Protein AF-A0A958GQR1-F1 (afdb_monomer_lite)

pLDDT: mean 84.88, std 9.35, range [49.19, 92.81]

Secondary structure (DSSP, 8-state):
--HHHHHHHHHHHHTSGGGTT---GGGGT---TT--SPP--S-HHHHHHHHHHHHHTTSS------

Radius of gyration: 11.33 Å; chains: 1; bounding box: 32×22×31 Å

Structure (mmCIF, N/CA/C/O backbone):
data_AF-A0A958GQR1-F1
#
_entry.id   AF-A0A958GQR1-F1
#
loop_
_atom_site.group_PDB
_atom_site.id
_atom_site.type_symbol
_atom_site.label_atom_id
_atom_site.label_alt_id
_atom_site.label_comp_id
_atom_site.label_asym_id
_atom_site.label_entity_id
_atom_site.label_seq_id
_atom_site.pdbx_PDB_ins_code
_atom_site.Cartn_x
_atom_site.Cartn_y
_atom_site.Cartn_z
_atom_site.occupancy
_atom_site.B_iso_or_equiv
_atom_site.auth_seq_id
_atom_site.auth_comp_id
_atom_site.auth_asym_id
_atom_site.auth_atom_id
_atom_site.pdbx_PDB_model_num
ATOM 1 N N . MET A 1 1 ? 1.755 1.321 -16.959 1.00 55.16 1 MET A N 1
ATOM 2 C CA . MET A 1 1 ? 1.322 -0.037 -16.551 1.00 55.16 1 MET A CA 1
ATOM 3 C C . MET A 1 1 ? -0.197 -0.028 -16.449 1.00 55.16 1 MET A C 1
ATOM 5 O O . MET A 1 1 ? -0.760 1.059 -16.527 1.00 55.16 1 MET A O 1
ATOM 9 N N . ALA A 1 2 ? -0.892 -1.165 -16.363 1.00 61.72 2 ALA A N 1
ATOM 10 C CA . ALA A 1 2 ? -2.328 -1.099 -16.086 1.00 61.72 2 ALA A CA 1
ATOM 11 C C . ALA A 1 2 ? -2.520 -0.738 -14.602 1.00 61.72 2 ALA A C 1
ATOM 13 O O . ALA A 1 2 ? -1.800 -1.256 -13.754 1.00 61.72 2 ALA A O 1
ATOM 14 N N . ALA A 1 3 ? -3.486 0.122 -14.266 1.00 61.06 3 ALA A N 1
ATOM 15 C CA . ALA A 1 3 ? -3.759 0.524 -12.876 1.00 61.06 3 ALA A CA 1
ATOM 16 C C . ALA A 1 3 ? -4.024 -0.681 -11.944 1.00 61.06 3 ALA A C 1
ATOM 18 O O . ALA A 1 3 ? -3.713 -0.657 -10.755 1.00 61.06 3 ALA A O 1
ATOM 19 N N . SER A 1 4 ? -4.535 -1.786 -12.496 1.00 71.00 4 SER A N 1
ATOM 20 C CA . SER A 1 4 ? -4.693 -3.062 -11.789 1.00 71.00 4 SER A CA 1
ATOM 21 C C . SER A 1 4 ? -3.370 -3.642 -11.277 1.00 71.00 4 SER A C 1
ATOM 23 O O . SER A 1 4 ? -3.344 -4.169 -10.169 1.00 71.00 4 SER A O 1
ATOM 25 N N . ASP A 1 5 ? -2.274 -3.489 -12.022 1.00 86.81 5 ASP A N 1
ATOM 26 C CA . ASP A 1 5 ? -0.958 -3.995 -11.616 1.00 86.81 5 ASP A CA 1
ATOM 27 C C . ASP A 1 5 ? -0.389 -3.188 -10.441 1.00 86.81 5 ASP A C 1
ATOM 29 O O . ASP A 1 5 ? 0.259 -3.750 -9.559 1.00 86.81 5 ASP A O 1
ATOM 33 N N . VAL A 1 6 ? -0.649 -1.876 -10.403 1.00 90.25 6 VAL A N 1
ATOM 34 C CA . VAL A 1 6 ? -0.182 -0.986 -9.326 1.00 90.25 6 VAL A CA 1
ATOM 35 C C . VAL A 1 6 ? -0.942 -1.268 -8.033 1.00 90.25 6 VAL A C 1
ATOM 37 O O . VAL A 1 6 ? -0.319 -1.448 -6.990 1.00 90.25 6 VAL A O 1
ATOM 40 N N . ARG A 1 7 ? -2.272 -1.415 -8.098 1.00 91.75 7 ARG A N 1
ATOM 41 C CA . ARG A 1 7 ? -3.098 -1.782 -6.932 1.00 91.75 7 ARG A CA 1
ATOM 42 C C . ARG A 1 7 ? -2.649 -3.095 -6.294 1.00 91.75 7 ARG A C 1
ATOM 44 O O . ARG A 1 7 ? -2.549 -3.180 -5.073 1.00 91.75 7 ARG A O 1
ATOM 51 N N . GLN A 1 8 ? -2.342 -4.110 -7.103 1.00 90.81 8 GLN A N 1
ATOM 52 C CA . GLN A 1 8 ? -1.853 -5.391 -6.587 1.00 90.81 8 GLN A CA 1
ATOM 53 C C . GLN A 1 8 ? -0.486 -5.265 -5.910 1.00 90.81 8 GLN A C 1
ATOM 55 O O . GLN A 1 8 ? -0.273 -5.887 -4.872 1.00 90.81 8 GLN A O 1
ATOM 60 N N . GLN A 1 9 ? 0.417 -4.448 -6.455 1.00 91.69 9 GLN A N 1
ATOM 61 C CA . GLN A 1 9 ? 1.722 -4.188 -5.843 1.00 91.69 9 GLN A CA 1
ATOM 62 C C . GLN A 1 9 ? 1.591 -3.429 -4.517 1.00 91.69 9 GLN A C 1
ATOM 64 O O . GLN A 1 9 ? 2.230 -3.804 -3.539 1.00 91.69 9 GLN A O 1
ATOM 69 N N . VAL A 1 10 ? 0.720 -2.417 -4.460 1.00 91.75 10 VAL A N 1
ATOM 70 C CA . VAL A 1 10 ? 0.426 -1.666 -3.228 1.00 91.75 10 VAL A CA 1
ATOM 71 C C . VAL A 1 10 ? -0.131 -2.593 -2.146 1.00 91.75 10 VAL A C 1
ATOM 73 O O . VAL A 1 10 ? 0.352 -2.576 -1.018 1.00 91.75 10 VAL A O 1
ATOM 76 N N . LEU A 1 11 ? -1.090 -3.458 -2.489 1.00 91.06 11 LEU A N 1
ATOM 77 C CA . LEU A 1 11 ? -1.622 -4.448 -1.550 1.00 91.06 11 LEU A CA 1
ATOM 78 C C . LEU A 1 11 ? -0.559 -5.455 -1.103 1.00 91.06 11 LEU A C 1
ATOM 80 O O . LEU A 1 11 ? -0.510 -5.801 0.072 1.00 91.06 11 LEU A O 1
ATOM 84 N N . ALA A 1 12 ? 0.298 -5.925 -2.011 1.00 90.75 12 ALA A N 1
ATOM 85 C CA . ALA A 1 12 ? 1.379 -6.841 -1.659 1.00 90.75 12 ALA A CA 1
ATOM 86 C C . ALA A 1 12 ? 2.370 -6.198 -0.673 1.00 90.75 12 ALA A C 1
ATOM 88 O O . ALA A 1 12 ? 2.800 -6.856 0.268 1.00 90.75 12 ALA A O 1
ATOM 89 N N . ALA A 1 13 ? 2.677 -4.908 -0.846 1.00 90.81 13 ALA A N 1
ATOM 90 C CA . ALA A 1 13 ? 3.515 -4.160 0.086 1.00 90.81 13 ALA A CA 1
ATOM 91 C C . ALA A 1 13 ? 2.835 -3.960 1.453 1.00 90.81 13 ALA A C 1
ATOM 93 O O . ALA A 1 13 ? 3.476 -4.159 2.479 1.00 90.81 13 ALA A O 1
ATOM 94 N N . LEU A 1 14 ? 1.538 -3.627 1.478 1.00 90.19 14 LEU A N 1
ATOM 95 C CA . LEU A 1 14 ? 0.768 -3.405 2.714 1.00 90.19 14 LEU A CA 1
ATOM 96 C C . LEU A 1 14 ? 0.443 -4.687 3.492 1.00 90.19 14 LEU A C 1
ATOM 98 O O . LEU A 1 14 ? 0.205 -4.633 4.689 1.00 90.19 14 LEU A O 1
ATOM 102 N N . THR A 1 15 ? 0.389 -5.837 2.819 1.00 89.75 15 THR A N 1
ATOM 103 C CA . THR A 1 15 ? 0.112 -7.140 3.455 1.00 89.75 15 THR A CA 1
ATOM 104 C C . THR A 1 15 ? 1.379 -7.879 3.881 1.00 89.75 15 THR A C 1
ATOM 106 O O . THR A 1 15 ? 1.293 -8.988 4.412 1.00 89.75 15 THR A O 1
ATOM 109 N N . HIS A 1 16 ? 2.554 -7.292 3.645 1.00 90.12 16 HIS A N 1
ATOM 110 C CA . HIS A 1 16 ? 3.820 -7.867 4.072 1.00 90.12 16 HIS A CA 1
ATOM 111 C C . HIS A 1 16 ? 3.953 -7.810 5.605 1.00 90.12 16 HIS A C 1
ATOM 113 O O . HIS A 1 16 ? 3.525 -6.820 6.196 1.00 90.12 16 HIS A O 1
ATOM 119 N N . PRO A 1 17 ? 4.580 -8.805 6.266 1.00 87.50 17 PRO A N 1
ATOM 120 C CA . PRO A 1 17 ? 4.801 -8.777 7.716 1.00 87.50 17 PRO A CA 1
ATOM 121 C C . PRO A 1 17 ? 5.534 -7.527 8.218 1.00 87.50 17 PRO A C 1
ATOM 123 O O . PRO A 1 17 ? 5.307 -7.090 9.332 1.00 87.50 17 PRO A O 1
ATOM 126 N N . GLU A 1 18 ? 6.378 -6.911 7.392 1.00 85.88 18 GLU A N 1
ATOM 127 C CA . GLU A 1 18 ? 7.086 -5.670 7.75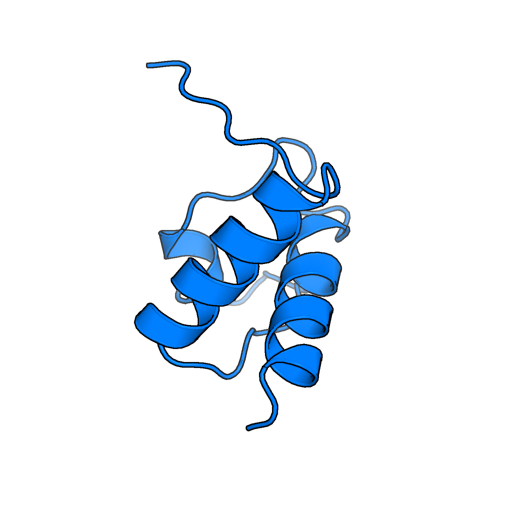2 1.00 85.88 18 GLU A CA 1
ATOM 128 C C . GLU A 1 18 ? 6.195 -4.412 7.730 1.00 85.88 18 GLU A C 1
ATOM 130 O O . GLU A 1 18 ? 6.625 -3.345 8.153 1.00 85.88 18 GLU A O 1
ATOM 135 N N . ALA A 1 19 ? 4.956 -4.518 7.244 1.00 85.31 19 ALA A N 1
ATOM 136 C CA . ALA A 1 19 ? 3.965 -3.444 7.2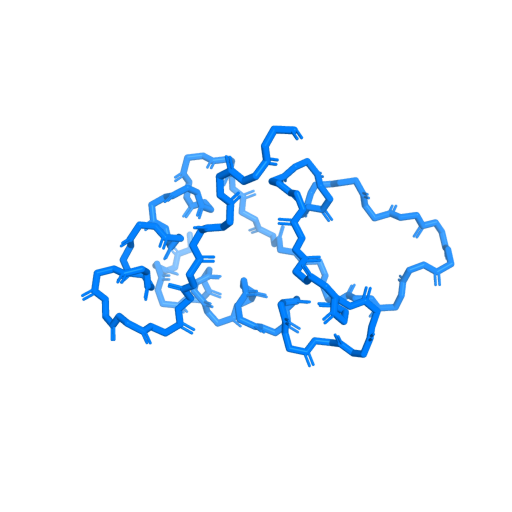11 1.00 85.31 19 ALA A CA 1
ATOM 137 C C . ALA A 1 19 ? 2.938 -3.557 8.359 1.00 85.31 19 ALA A C 1
ATOM 139 O O . ALA A 1 19 ? 1.803 -3.114 8.202 1.00 85.31 19 ALA A O 1
ATOM 140 N N . GLU A 1 20 ? 3.312 -4.175 9.490 1.00 71.19 20 GLU A N 1
ATOM 141 C CA . GLU A 1 20 ? 2.423 -4.532 10.615 1.00 71.19 20 GLU A CA 1
ATOM 142 C C . GLU A 1 20 ? 1.504 -3.391 11.101 1.00 71.19 20 GLU A C 1
ATOM 144 O O . GLU A 1 20 ? 0.350 -3.648 11.438 1.00 71.19 20 GLU A O 1
ATOM 149 N N . GLU A 1 21 ? 1.977 -2.141 11.089 1.00 78.56 21 GLU A N 1
ATOM 150 C CA . GLU A 1 21 ? 1.216 -0.949 11.514 1.00 78.56 21 GLU A CA 1
ATOM 151 C C . GLU A 1 21 ? 0.740 -0.080 10.332 1.00 78.56 21 GLU A C 1
ATOM 153 O O . GLU A 1 21 ? 0.285 1.048 10.508 1.00 78.56 21 GLU A O 1
ATOM 158 N N . GLY A 1 22 ? 0.840 -0.596 9.106 1.00 82.00 22 GLY A N 1
ATOM 159 C CA . GLY A 1 22 ? 0.656 0.167 7.876 1.00 82.00 22 GLY A CA 1
ATOM 160 C C . GLY A 1 22 ? 1.963 0.768 7.358 1.00 82.00 22 GLY A C 1
ATOM 161 O O . GLY A 1 22 ? 3.053 0.490 7.855 1.00 82.00 22 GLY A O 1
ATOM 162 N N . LEU A 1 23 ? 1.864 1.566 6.292 1.00 85.94 23 LEU A N 1
ATOM 163 C CA . LEU A 1 23 ? 3.018 2.162 5.620 1.00 85.94 23 LEU A CA 1
ATOM 164 C C . LEU A 1 23 ? 2.785 3.640 5.343 1.00 85.94 23 LEU A C 1
ATOM 166 O O . LEU A 1 23 ? 1.783 4.017 4.732 1.00 85.94 23 LEU A O 1
ATOM 170 N N . TYR A 1 24 ? 3.773 4.465 5.687 1.00 87.31 24 TYR A N 1
ATOM 171 C CA . TYR A 1 24 ? 3.846 5.818 5.153 1.00 87.31 24 TYR A CA 1
ATOM 172 C C . TYR A 1 24 ? 4.018 5.778 3.635 1.00 87.31 24 TYR A C 1
ATOM 174 O O . TYR A 1 24 ? 4.688 4.896 3.093 1.00 87.31 24 TYR A O 1
ATOM 182 N N . LEU A 1 25 ? 3.462 6.779 2.949 1.00 86.31 25 LEU A N 1
ATOM 183 C CA . LEU A 1 25 ? 3.560 6.889 1.493 1.00 86.31 25 LEU A CA 1
ATOM 184 C C . LEU A 1 25 ? 5.020 6.843 1.005 1.00 86.31 25 LEU A C 1
ATOM 186 O O . LEU A 1 25 ? 5.315 6.223 -0.012 1.00 86.31 25 LEU A O 1
ATOM 190 N N . ASP A 1 26 ? 5.935 7.456 1.754 1.00 86.94 26 ASP A N 1
ATOM 191 C CA . ASP A 1 26 ? 7.363 7.508 1.424 1.00 86.94 26 ASP A CA 1
ATOM 192 C C . ASP A 1 26 ? 8.015 6.110 1.408 1.00 86.94 26 ASP A C 1
ATOM 194 O O . ASP A 1 26 ? 8.821 5.788 0.531 1.00 86.94 26 ASP A O 1
ATOM 198 N N . ASN A 1 27 ? 7.553 5.219 2.292 1.00 86.88 27 ASN A N 1
ATOM 19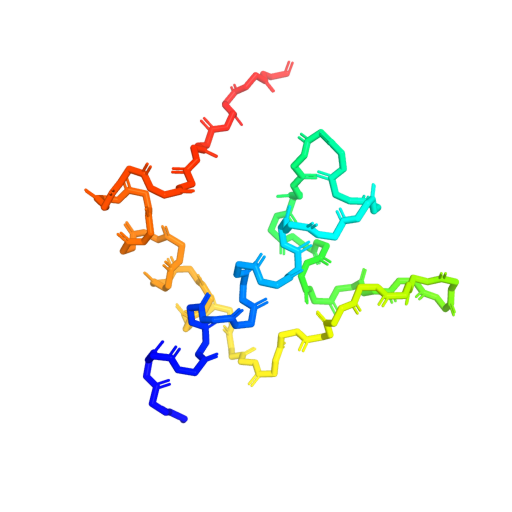9 C CA . ASN A 1 27 ? 8.060 3.853 2.440 1.00 86.88 27 ASN A CA 1
ATOM 200 C C . ASN A 1 27 ? 7.696 2.938 1.259 1.00 86.88 27 ASN A C 1
ATOM 202 O O . ASN A 1 27 ? 8.169 1.802 1.217 1.00 86.88 27 ASN A O 1
ATOM 206 N N . PHE A 1 28 ? 6.861 3.391 0.315 1.00 86.19 28 PHE A N 1
ATOM 207 C CA . PHE A 1 28 ? 6.636 2.697 -0.959 1.00 86.19 28 PHE A CA 1
ATOM 208 C C . PHE A 1 28 ? 7.755 2.964 -1.977 1.00 86.19 28 PHE A C 1
ATOM 210 O O . PHE A 1 28 ? 7.977 2.149 -2.875 1.00 86.19 28 PHE A O 1
ATOM 217 N N . PHE A 1 29 ? 8.464 4.089 -1.843 1.00 82.25 29 PHE A N 1
ATOM 218 C CA . PHE A 1 29 ? 9.555 4.492 -2.736 1.00 82.25 29 PHE A CA 1
ATOM 219 C C . PHE A 1 29 ? 10.923 4.164 -2.146 1.00 82.25 29 PHE A C 1
ATOM 221 O O . PHE A 1 29 ? 11.844 3.799 -2.883 1.00 82.25 29 PHE A O 1
ATOM 228 N N . HIS A 1 30 ? 11.041 4.281 -0.825 1.00 82.06 30 HIS A N 1
ATOM 229 C CA . HIS A 1 30 ? 12.282 4.133 -0.082 1.00 82.06 30 HIS A CA 1
ATOM 230 C C . HIS A 1 30 ? 12.279 2.827 0.717 1.00 82.06 30 HIS A C 1
ATOM 232 O O . HIS A 1 30 ? 12.057 2.814 1.922 1.00 82.06 30 HIS A O 1
ATOM 238 N N . LEU A 1 31 ? 12.519 1.715 0.017 1.00 80.75 31 LEU A N 1
ATOM 239 C CA . LEU A 1 31 ? 12.808 0.429 0.654 1.00 80.75 31 LEU A CA 1
ATOM 240 C C . LEU A 1 31 ? 14.245 0.441 1.183 1.00 80.75 31 LEU A C 1
ATOM 242 O O . LEU A 1 31 ? 15.174 0.808 0.453 1.00 80.75 31 LEU A O 1
ATOM 246 N N . HIS A 1 32 ? 14.426 0.057 2.443 1.00 79.88 32 HIS A N 1
ATOM 247 C CA . HIS A 1 32 ? 15.754 -0.138 3.021 1.00 79.88 32 HIS A CA 1
ATOM 248 C C . HIS A 1 32 ? 16.421 -1.396 2.435 1.00 79.88 32 HIS A C 1
ATOM 250 O O . HIS A 1 32 ? 15.754 -2.257 1.876 1.00 79.88 32 HIS A O 1
ATOM 256 N N . GLU A 1 33 ? 17.748 -1.521 2.539 1.00 76.50 33 GLU A N 1
ATOM 257 C CA . GLU A 1 33 ? 18.469 -2.695 2.002 1.00 76.50 33 GLU A CA 1
ATOM 258 C C . GLU A 1 33 ? 18.066 -4.019 2.677 1.00 76.50 33 GLU A C 1
ATOM 260 O O . GLU A 1 33 ? 18.236 -5.083 2.088 1.00 76.50 33 GLU A O 1
ATOM 265 N N . GLU A 1 34 ? 17.533 -3.944 3.896 1.00 78.81 34 GLU A N 1
ATOM 266 C CA . GLU A 1 34 ? 17.036 -5.083 4.679 1.00 78.81 34 GLU A CA 1
ATOM 267 C C . GLU A 1 34 ? 15.543 -5.359 4.447 1.00 78.81 34 GLU A C 1
ATOM 269 O O . GLU A 1 34 ? 15.017 -6.330 4.976 1.00 78.81 34 GLU A O 1
ATOM 274 N N . ASP A 1 35 ? 14.875 -4.510 3.665 1.00 81.81 35 ASP A N 1
ATOM 275 C CA . ASP A 1 35 ? 13.437 -4.549 3.446 1.00 81.81 35 ASP A CA 1
ATOM 276 C C . ASP A 1 35 ? 13.085 -5.611 2.401 1.00 81.81 35 ASP A C 1
ATOM 278 O O . ASP A 1 35 ? 13.470 -5.515 1.229 1.00 81.81 35 ASP A O 1
ATOM 282 N N . GLU A 1 36 ? 12.354 -6.639 2.821 1.00 85.00 36 GLU A N 1
ATOM 283 C CA . GLU A 1 36 ? 11.930 -7.731 1.948 1.00 85.00 36 GLU A CA 1
ATOM 284 C C . GLU A 1 36 ? 10.587 -7.422 1.262 1.00 85.00 36 GLU A C 1
ATOM 286 O O . GLU A 1 36 ? 10.119 -8.210 0.427 1.00 85.00 36 GLU A O 1
ATOM 291 N N . ARG A 1 37 ? 9.969 -6.260 1.549 1.00 88.25 37 ARG A N 1
ATOM 292 C CA . ARG A 1 37 ? 8.703 -5.859 0.924 1.00 88.25 37 ARG A CA 1
ATOM 293 C C . ARG A 1 37 ? 8.855 -5.747 -0.596 1.00 88.25 37 ARG A C 1
ATOM 295 O O . ARG A 1 37 ? 9.841 -5.215 -1.117 1.00 88.25 37 ARG A O 1
ATOM 302 N N . PRO A 1 38 ? 7.837 -6.180 -1.359 1.00 86.25 38 PRO A N 1
ATOM 303 C CA . PRO A 1 38 ? 7.855 -6.032 -2.802 1.00 86.25 38 PRO A CA 1
ATOM 304 C C . PRO A 1 38 ? 7.852 -4.551 -3.189 1.00 86.25 38 PRO A C 1
ATOM 306 O O . PRO A 1 38 ? 6.997 -3.772 -2.765 1.00 86.25 38 PRO A O 1
ATOM 309 N N . ARG A 1 39 ? 8.785 -4.170 -4.064 1.00 85.56 39 ARG A N 1
ATOM 310 C CA . ARG A 1 39 ? 8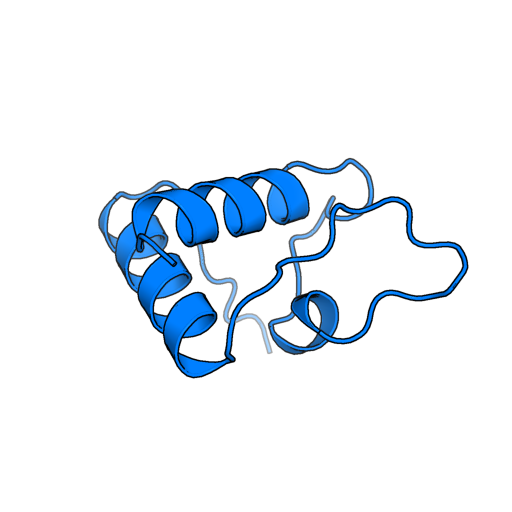.833 -2.819 -4.624 1.00 85.56 39 ARG A CA 1
ATOM 311 C C . ARG A 1 39 ? 7.614 -2.544 -5.492 1.00 85.56 39 ARG A C 1
ATOM 313 O O . ARG A 1 39 ? 7.314 -3.307 -6.409 1.00 85.56 39 ARG A O 1
ATOM 320 N N . VAL A 1 40 ? 7.001 -1.382 -5.280 1.00 88.94 40 VAL A N 1
ATOM 321 C CA . VAL A 1 40 ? 5.978 -0.855 -6.181 1.00 88.94 40 VAL A CA 1
ATOM 322 C C . VAL A 1 40 ? 6.659 -0.102 -7.324 1.00 88.94 40 VAL A C 1
ATOM 324 O O . VAL A 1 40 ? 7.290 0.938 -7.139 1.00 88.94 40 VAL A O 1
ATOM 327 N N . ALA A 1 41 ? 6.581 -0.657 -8.528 1.00 87.94 41 ALA A N 1
ATOM 328 C CA . ALA A 1 41 ? 7.204 -0.127 -9.735 1.00 87.94 41 ALA A CA 1
ATOM 329 C C . ALA A 1 41 ? 6.268 0.854 -10.459 1.00 87.94 41 ALA A C 1
ATOM 331 O O . ALA A 1 41 ? 5.885 0.625 -11.603 1.00 87.94 41 ALA A O 1
ATOM 332 N N . ALA A 1 42 ? 5.890 1.945 -9.797 1.00 88.75 42 ALA A N 1
ATOM 333 C CA . ALA A 1 42 ? 4.980 2.946 -10.348 1.00 88.75 42 ALA A CA 1
ATOM 334 C C . ALA A 1 42 ? 5.379 4.365 -9.930 1.00 88.75 42 ALA A C 1
ATOM 336 O O . ALA A 1 42 ? 6.186 4.561 -9.018 1.00 88.75 42 ALA A O 1
ATOM 337 N N . SER A 1 43 ? 4.837 5.362 -10.627 1.00 90.25 43 SER A N 1
ATOM 338 C CA . SER A 1 43 ? 4.995 6.762 -10.233 1.00 90.25 43 SER A CA 1
ATOM 339 C C . SER A 1 43 ? 4.208 7.082 -8.959 1.00 90.25 43 SER A C 1
ATOM 341 O O . SER A 1 43 ? 3.286 6.362 -8.572 1.00 90.25 43 SER A O 1
ATOM 343 N N . GLN A 1 44 ? 4.550 8.197 -8.311 1.00 89.75 44 GLN A N 1
ATOM 344 C CA . GLN A 1 44 ? 3.829 8.653 -7.125 1.00 89.75 44 GLN A CA 1
ATOM 345 C C . GLN A 1 44 ? 2.348 8.924 -7.402 1.00 89.75 44 GLN A C 1
ATOM 347 O O . GLN A 1 44 ? 1.506 8.573 -6.580 1.00 89.75 44 GLN A O 1
ATOM 352 N N . GLU A 1 45 ? 2.027 9.498 -8.561 1.00 91.44 45 GLU A N 1
ATOM 353 C CA . GLU A 1 45 ? 0.642 9.739 -8.977 1.00 91.44 45 GLU A CA 1
ATOM 354 C C . GLU A 1 45 ? -0.128 8.421 -9.143 1.00 91.44 45 GLU A C 1
ATOM 356 O O . GLU A 1 45 ? -1.217 8.281 -8.593 1.00 91.44 45 GLU A O 1
ATOM 361 N N . GLU A 1 46 ? 0.468 7.419 -9.801 1.00 92.12 46 GLU A N 1
ATOM 362 C CA . GLU A 1 46 ? -0.143 6.091 -9.965 1.00 92.12 46 GLU A CA 1
ATOM 363 C C . GLU A 1 46 ? -0.368 5.377 -8.621 1.00 92.12 46 GLU A C 1
ATOM 365 O O . GLU A 1 46 ? -1.392 4.722 -8.439 1.00 92.12 46 GLU A O 1
ATOM 370 N N . ILE A 1 47 ? 0.565 5.503 -7.671 1.00 91.06 47 ILE A N 1
ATOM 371 C CA . ILE A 1 47 ? 0.434 4.910 -6.330 1.00 91.06 47 ILE A CA 1
ATOM 372 C C . ILE A 1 47 ? -0.656 5.617 -5.527 1.00 91.06 47 ILE A C 1
ATOM 374 O O . ILE A 1 47 ? -1.475 4.955 -4.894 1.00 91.06 47 ILE A O 1
ATOM 378 N N . LEU A 1 48 ? -0.697 6.950 -5.570 1.00 91.81 48 LEU A N 1
ATOM 379 C CA . LEU A 1 48 ? -1.732 7.733 -4.898 1.00 91.81 48 LEU A CA 1
ATOM 380 C C . LEU A 1 48 ? -3.122 7.415 -5.440 1.00 91.81 48 LEU A C 1
ATOM 382 O O . LEU A 1 48 ? -4.058 7.268 -4.658 1.00 91.81 48 LEU A O 1
ATOM 386 N N . ASP A 1 49 ? -3.269 7.300 -6.755 1.00 92.81 49 ASP A N 1
ATOM 387 C CA . ASP A 1 49 ? -4.550 6.945 -7.355 1.00 92.81 49 ASP A CA 1
ATOM 388 C C . ASP A 1 49 ? -4.954 5.510 -6.996 1.00 92.81 49 ASP A C 1
ATOM 390 O O . ASP A 1 49 ? -6.087 5.299 -6.562 1.00 92.81 49 ASP A O 1
ATOM 394 N N . ALA A 1 50 ? -4.015 4.558 -7.020 1.00 92.69 50 ALA A N 1
ATOM 395 C CA . ALA A 1 50 ? -4.260 3.194 -6.554 1.00 92.69 50 ALA A CA 1
ATOM 396 C C . ALA A 1 50 ? -4.694 3.146 -5.077 1.00 92.69 50 ALA A C 1
ATOM 398 O O . ALA A 1 50 ? -5.631 2.425 -4.739 1.00 92.69 50 ALA A O 1
ATOM 399 N N . LEU A 1 51 ? -4.056 3.923 -4.196 1.00 91.31 51 LEU A N 1
ATOM 400 C CA . LEU A 1 51 ? -4.442 4.028 -2.786 1.00 91.31 51 LEU A CA 1
ATOM 401 C C . LEU A 1 51 ? -5.852 4.608 -2.632 1.00 91.31 51 LEU A C 1
ATOM 403 O O . LEU A 1 51 ? -6.656 4.033 -1.905 1.00 91.31 51 LEU A O 1
ATOM 407 N N . LYS A 1 52 ? -6.190 5.692 -3.344 1.00 91.81 52 LYS A N 1
ATOM 408 C CA . LYS A 1 52 ? -7.543 6.282 -3.313 1.00 91.81 52 LYS A CA 1
ATOM 409 C C . LYS A 1 52 ? -8.612 5.284 -3.750 1.00 91.81 52 LYS A C 1
ATOM 411 O O . LYS A 1 52 ? -9.660 5.211 -3.113 1.00 91.81 52 LYS A O 1
ATOM 416 N N . GLU A 1 53 ? -8.361 4.529 -4.820 1.00 92.69 53 GLU A N 1
ATOM 417 C CA . GLU A 1 53 ? -9.270 3.474 -5.277 1.00 92.69 53 GLU A CA 1
ATOM 418 C C . GLU A 1 53 ? -9.442 2.397 -4.198 1.00 92.69 53 GLU A C 1
ATOM 420 O O . GLU A 1 53 ? -10.567 2.080 -3.822 1.00 92.69 53 GLU A O 1
ATOM 425 N N . LEU A 1 54 ? -8.340 1.899 -3.627 1.00 92.00 54 LEU A N 1
ATOM 426 C CA . LEU A 1 54 ? -8.372 0.873 -2.580 1.00 92.00 54 LEU A CA 1
ATOM 427 C C . LEU A 1 54 ? -9.079 1.347 -1.300 1.00 92.00 54 LEU A C 1
ATOM 429 O O . LEU A 1 54 ? -9.787 0.561 -0.669 1.00 92.00 54 LEU A O 1
ATOM 433 N N . ILE A 1 55 ? -8.932 2.620 -0.931 1.00 92.31 55 ILE A N 1
ATOM 434 C CA . ILE A 1 55 ? -9.655 3.241 0.187 1.00 92.31 55 ILE A CA 1
ATOM 435 C C . ILE A 1 55 ? -11.150 3.331 -0.130 1.00 92.31 55 ILE A C 1
ATOM 437 O O . ILE A 1 55 ? -11.980 2.948 0.695 1.00 92.31 55 ILE A O 1
ATOM 441 N N . ALA A 1 56 ? -11.515 3.771 -1.338 1.00 92.31 56 ALA A N 1
ATOM 442 C CA . ALA A 1 56 ? -12.911 3.829 -1.772 1.00 92.31 56 ALA A CA 1
ATOM 443 C C . ALA A 1 56 ? -13.578 2.438 -1.807 1.00 92.31 56 ALA A C 1
ATOM 445 O O . ALA A 1 56 ? -14.777 2.321 -1.556 1.00 92.31 56 ALA A O 1
ATOM 446 N N . GLU A 1 57 ? -12.803 1.383 -2.074 1.00 90.94 57 GLU A N 1
ATOM 447 C CA . GLU A 1 57 ? -13.233 -0.020 -2.021 1.00 90.94 57 GLU A CA 1
ATOM 448 C C . GLU A 1 57 ? -13.255 -0.607 -0.591 1.00 90.94 57 GLU A C 1
ATOM 450 O O . GLU A 1 57 ? -13.666 -1.756 -0.409 1.00 90.94 57 GLU A O 1
ATOM 455 N N . GLY A 1 58 ? -12.815 0.142 0.429 1.00 91.19 58 GLY A N 1
ATOM 456 C CA . GLY A 1 58 ? -12.713 -0.332 1.815 1.00 91.19 58 GLY A CA 1
ATOM 457 C C . GLY A 1 58 ? -11.654 -1.424 2.010 1.00 91.19 58 GLY A C 1
ATOM 458 O O . GLY A 1 58 ? -11.779 -2.274 2.891 1.00 91.19 58 GLY A O 1
ATOM 459 N N . ARG A 1 59 ? -10.638 -1.463 1.139 1.00 89.94 59 ARG A N 1
ATOM 460 C CA . ARG A 1 59 ? -9.550 -2.454 1.156 1.00 89.94 59 ARG A CA 1
ATOM 461 C C . ARG A 1 59 ? -8.335 -1.992 1.952 1.00 89.94 59 ARG A C 1
ATOM 463 O O . ARG A 1 59 ? -7.589 -2.851 2.414 1.00 89.94 59 ARG A O 1
ATOM 470 N N . VAL A 1 60 ? -8.156 -0.681 2.071 1.00 89.31 60 VAL A N 1
ATOM 471 C CA . VAL A 1 60 ? -7.091 0.001 2.814 1.00 89.31 60 VAL A CA 1
ATOM 472 C C . VAL A 1 60 ? -7.734 1.144 3.597 1.00 89.31 60 VAL A C 1
ATOM 474 O O . VAL A 1 60 ? -8.686 1.757 3.118 1.00 89.31 60 VAL A O 1
ATOM 477 N N . GLU A 1 61 ? -7.215 1.434 4.782 1.00 87.62 61 GLU A N 1
ATOM 478 C CA . GLU A 1 61 ? -7.611 2.574 5.605 1.00 87.62 61 GLU A CA 1
ATOM 479 C C . GLU A 1 61 ? -6.434 3.538 5.766 1.00 87.62 61 GLU A C 1
ATOM 481 O O . GLU A 1 61 ? -5.273 3.129 5.744 1.00 87.62 61 GLU A O 1
ATOM 486 N N . THR A 1 62 ? -6.735 4.830 5.863 1.00 86.19 62 THR A N 1
ATOM 487 C CA . THR A 1 62 ? -5.745 5.853 6.196 1.00 86.19 62 THR A CA 1
ATOM 488 C C . THR A 1 62 ? -5.840 6.138 7.677 1.00 86.19 62 THR A C 1
ATOM 490 O O . THR A 1 62 ? -6.892 6.578 8.143 1.00 86.19 62 THR A O 1
ATOM 493 N N . ASP A 1 63 ? -4.747 5.917 8.392 1.00 81.25 63 ASP A N 1
ATOM 494 C CA . ASP A 1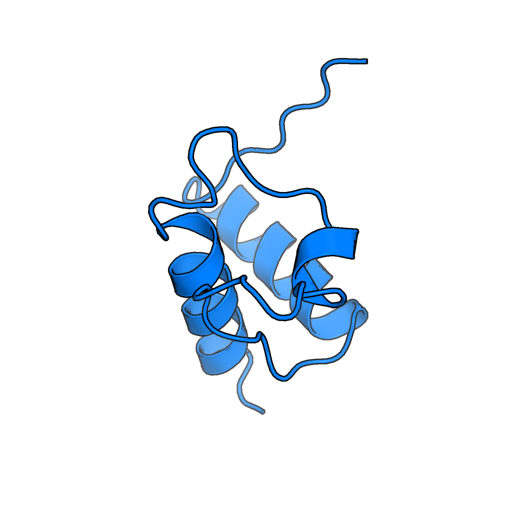 63 ? -4.625 6.383 9.762 1.00 81.25 63 ASP A CA 1
ATOM 495 C C . ASP A 1 63 ? -4.110 7.831 9.739 1.00 81.25 63 ASP A C 1
ATOM 497 O O . ASP A 1 63 ? -3.018 8.110 9.242 1.00 81.25 63 ASP A O 1
ATOM 501 N N . GLU A 1 64 ? -4.949 8.767 10.186 1.00 69.69 64 GLU A N 1
ATOM 502 C CA . GLU A 1 64 ? -4.621 10.197 10.292 1.00 69.69 64 GLU A CA 1
ATOM 503 C C . GLU A 1 64 ? -4.137 10.563 11.709 1.00 69.69 64 GLU A C 1
ATOM 505 O O . GLU A 1 64 ? -4.239 11.725 12.105 1.00 69.69 64 GLU A O 1
ATOM 510 N N . SER A 1 65 ? -3.666 9.596 12.508 1.00 65.25 65 SER A N 1
ATOM 511 C CA . SER A 1 65 ? -3.202 9.887 13.868 1.00 65.25 65 SER A CA 1
ATOM 512 C C . SER A 1 65 ? -1.917 10.722 13.819 1.00 65.25 65 SER A C 1
ATOM 514 O O . SER A 1 65 ? -0.902 10.288 13.275 1.00 65.25 65 SER A O 1
ATOM 516 N N . GLU A 1 66 ? -2.001 11.943 14.360 1.00 49.19 66 GLU A N 1
ATOM 517 C CA . GLU A 1 66 ? -0.915 12.936 14.452 1.00 49.19 66 GLU A CA 1
ATOM 518 C C . GLU A 1 66 ? 0.245 12.520 15.371 1.00 49.19 66 GLU A C 1
ATOM 520 O O . GLU A 1 66 ? -0.018 11.985 16.476 1.00 49.19 66 GLU A O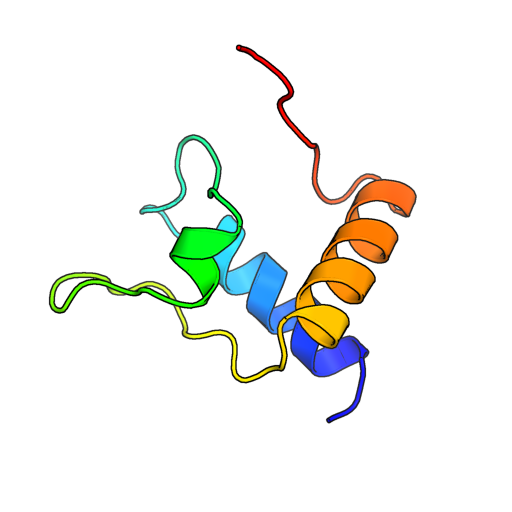 1
#

Sequence (66 aa):
MAASDVRQQVLAALTHPEAEEGLYLDNFFHLHEEDERPRVAASQEEILDALKELIAEGRVETDESE

Foldseek 3Di:
DPLVLQLVLQVQQCPDPVCVVHDDLVCLVDADPPRPGRHRPDDSVSNVVSVVVCVVVVNDDDDPDD